Protein AF-A0A4Z0H592-F1 (afdb_monomer_lite)

Foldseek 3Di:
DVLVVLVVVLVVLLVVVVVVVVVPPDPQDPLLVLQNVLVSVLVVLVSVCVVPVVCVVVSVVVNVVSVVSNVVSVVSHDD

Structure (mmCIF, N/CA/C/O backbone):
data_AF-A0A4Z0H592-F1
#
_entry.id   AF-A0A4Z0H592-F1
#
loop_
_atom_site.group_PDB
_atom_site.id
_atom_site.type_symbol
_atom_site.label_atom_id
_atom_site.label_alt_id
_atom_site.label_comp_id
_atom_site.label_asym_id
_atom_site.label_entity_id
_atom_site.label_seq_id
_atom_site.pdbx_PDB_ins_code
_atom_site.Cartn_x
_atom_site.Cartn_y
_atom_site.Cartn_z
_atom_site.occupancy
_atom_site.B_iso_or_equiv
_atom_site.auth_seq_id
_atom_site.auth_comp_id
_atom_site.auth_asym_id
_atom_site.auth_atom_id
_atom_site.pdbx_PDB_model_num
ATOM 1 N N . MET A 1 1 ? 12.756 10.655 -9.646 1.00 67.31 1 MET A N 1
ATOM 2 C CA . MET A 1 1 ? 12.231 11.576 -8.607 1.00 67.31 1 MET A CA 1
ATOM 3 C C . MET A 1 1 ? 10.869 11.154 -8.062 1.00 67.31 1 MET A C 1
ATOM 5 O O . MET A 1 1 ? 10.756 11.004 -6.855 1.00 67.31 1 MET A O 1
ATOM 9 N N . LEU A 1 2 ? 9.862 10.903 -8.907 1.00 77.81 2 LEU A N 1
ATOM 10 C CA . LEU A 1 2 ? 8.483 10.614 -8.470 1.00 77.81 2 LEU A CA 1
ATOM 11 C C . LEU A 1 2 ? 8.343 9.346 -7.589 1.00 77.81 2 LEU A C 1
ATOM 13 O O . LEU A 1 2 ? 7.620 9.352 -6.596 1.00 77.81 2 LEU A O 1
ATOM 17 N N . VAL A 1 3 ? 9.123 8.299 -7.880 1.00 75.81 3 VAL A N 1
ATOM 18 C CA . VAL A 1 3 ? 9.204 7.053 -7.083 1.00 75.81 3 VAL A CA 1
ATOM 19 C C . VAL A 1 3 ? 9.771 7.275 -5.672 1.00 75.81 3 VAL A C 1
ATOM 21 O O . VAL A 1 3 ? 9.311 6.697 -4.695 1.00 75.81 3 VAL A O 1
ATOM 24 N N . ILE A 1 4 ? 10.770 8.148 -5.545 1.00 80.50 4 ILE A N 1
ATOM 25 C CA . ILE A 1 4 ? 11.427 8.424 -4.259 1.00 80.50 4 ILE A CA 1
ATOM 26 C C . ILE A 1 4 ? 10.487 9.240 -3.364 1.00 80.50 4 ILE A C 1
ATOM 28 O O . ILE A 1 4 ? 10.342 8.952 -2.180 1.00 80.50 4 ILE A O 1
ATOM 32 N N . ILE A 1 5 ? 9.791 10.220 -3.947 1.00 83.25 5 ILE A N 1
ATOM 33 C CA . ILE A 1 5 ? 8.816 11.059 -3.238 1.00 83.25 5 ILE A CA 1
ATOM 34 C C . ILE A 1 5 ? 7.646 10.210 -2.721 1.00 83.25 5 ILE A C 1
ATOM 36 O O . ILE A 1 5 ? 7.235 10.357 -1.572 1.00 83.25 5 ILE A O 1
ATOM 40 N N . THR A 1 6 ? 7.140 9.280 -3.535 1.00 80.88 6 THR A N 1
ATOM 41 C CA . THR A 1 6 ? 6.048 8.378 -3.131 1.00 80.88 6 THR A CA 1
ATOM 42 C C . THR A 1 6 ? 6.457 7.451 -1.986 1.00 80.88 6 THR A C 1
ATOM 44 O O . THR A 1 6 ? 5.690 7.310 -1.038 1.00 80.88 6 THR A O 1
ATOM 47 N N . LEU A 1 7 ? 7.679 6.909 -1.981 1.00 80.94 7 LEU A N 1
ATOM 48 C CA . LEU A 1 7 ? 8.191 6.118 -0.850 1.00 80.94 7 LEU A CA 1
ATOM 49 C C . LEU A 1 7 ? 8.278 6.922 0.462 1.00 80.94 7 LEU A C 1
ATOM 51 O O . LEU A 1 7 ? 7.903 6.419 1.526 1.00 80.94 7 LEU A O 1
ATOM 55 N N . ILE A 1 8 ? 8.726 8.180 0.400 1.00 85.06 8 ILE A N 1
ATOM 56 C CA . ILE A 1 8 ? 8.794 9.069 1.575 1.00 85.06 8 ILE A CA 1
ATOM 57 C C . ILE A 1 8 ? 7.388 9.351 2.123 1.00 85.06 8 ILE A C 1
ATOM 59 O O . ILE A 1 8 ? 7.167 9.293 3.331 1.00 85.06 8 ILE A O 1
ATOM 63 N N . ILE A 1 9 ? 6.414 9.600 1.247 1.00 84.62 9 ILE A N 1
ATOM 64 C CA . ILE A 1 9 ? 5.026 9.846 1.659 1.00 84.62 9 ILE A CA 1
ATOM 65 C C . ILE A 1 9 ? 4.404 8.590 2.286 1.00 84.62 9 ILE A C 1
ATOM 67 O O . ILE A 1 9 ? 3.798 8.698 3.350 1.00 84.62 9 ILE A O 1
ATOM 71 N N . ILE A 1 10 ? 4.587 7.408 1.681 1.00 83.88 10 ILE A N 1
ATOM 72 C CA . ILE A 1 10 ? 4.049 6.129 2.189 1.00 83.88 10 ILE A CA 1
ATOM 73 C C . ILE A 1 10 ? 4.633 5.796 3.569 1.00 83.88 10 ILE A C 1
ATOM 75 O O . ILE A 1 10 ? 3.916 5.375 4.477 1.00 83.88 10 ILE A O 1
ATOM 79 N N . SER A 1 11 ? 5.941 5.982 3.748 1.00 80.19 11 SER A N 1
ATOM 80 C CA . SER A 1 11 ? 6.601 5.733 5.035 1.00 80.19 11 SER A CA 1
ATOM 81 C C . SER A 1 11 ? 6.160 6.729 6.114 1.00 80.19 11 SER A C 1
ATOM 83 O O . SER A 1 11 ? 5.862 6.323 7.241 1.00 80.19 11 SER A O 1
ATOM 85 N N . ALA A 1 12 ? 6.020 8.013 5.770 1.00 83.00 12 ALA A N 1
ATOM 86 C CA . ALA A 1 12 ? 5.498 9.029 6.680 1.00 83.00 12 ALA A CA 1
ATOM 87 C C . ALA A 1 12 ? 4.031 8.760 7.069 1.00 83.00 12 ALA A C 1
ATOM 89 O O . ALA A 1 12 ? 3.676 8.846 8.250 1.00 83.00 12 ALA A O 1
ATOM 90 N N . SER A 1 13 ? 3.178 8.383 6.110 1.00 79.56 13 SER A N 1
ATOM 91 C CA . SER A 1 13 ? 1.777 8.039 6.379 1.00 79.56 13 SER A CA 1
ATOM 92 C C . SER A 1 13 ? 1.649 6.789 7.248 1.00 79.56 13 SER A C 1
ATOM 94 O O . SER A 1 13 ? 0.798 6.756 8.145 1.00 79.56 13 SER A O 1
ATOM 96 N N . ALA A 1 14 ? 2.520 5.794 7.046 1.00 80.25 14 ALA A N 1
ATOM 97 C CA . ALA A 1 14 ? 2.544 4.568 7.845 1.00 80.25 14 ALA A CA 1
ATOM 98 C C . ALA A 1 14 ? 2.870 4.892 9.297 1.00 80.25 14 ALA A C 1
ATOM 100 O O . ALA A 1 14 ? 2.144 4.497 10.213 1.00 80.25 14 ALA A O 1
ATOM 101 N N . TYR A 1 15 ? 3.917 5.693 9.493 1.00 81.06 15 TYR A N 1
ATOM 102 C CA . TYR A 1 15 ? 4.355 6.129 10.807 1.00 81.06 15 TYR A CA 1
ATOM 103 C C . TYR A 1 15 ? 3.260 6.900 11.557 1.00 81.06 15 TYR A C 1
ATOM 105 O O . TYR A 1 15 ? 2.951 6.579 12.707 1.00 81.06 15 TYR A O 1
ATOM 113 N N . LEU A 1 16 ? 2.606 7.868 10.903 1.00 79.69 16 LEU A N 1
ATOM 114 C CA . LEU A 1 16 ? 1.504 8.630 11.504 1.00 79.69 16 LEU A CA 1
ATOM 115 C C . LEU A 1 16 ? 0.300 7.745 11.850 1.00 79.69 16 LEU A C 1
ATOM 117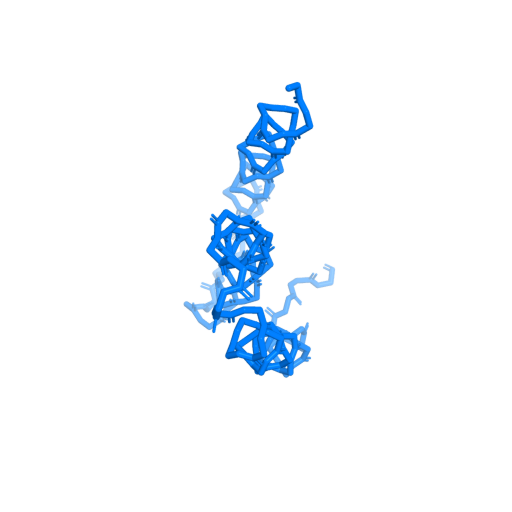 O O . LEU A 1 16 ? -0.320 7.937 12.899 1.00 79.69 16 LEU A O 1
ATOM 121 N N . THR A 1 17 ? -0.016 6.765 11.000 1.00 77.56 17 THR A N 1
ATOM 122 C CA . THR A 1 17 ? -1.133 5.833 11.210 1.00 77.56 17 THR A CA 1
ATOM 123 C C . THR A 1 17 ? -0.883 4.917 12.405 1.00 77.56 17 THR A C 1
ATOM 125 O O . THR A 1 17 ? -1.767 4.756 13.249 1.00 77.56 17 THR A O 1
ATOM 128 N N . ILE A 1 18 ? 0.324 4.354 12.513 1.00 75.62 18 ILE A N 1
ATOM 129 C CA . ILE A 1 18 ? 0.724 3.513 13.648 1.00 75.62 18 ILE A CA 1
ATOM 130 C C . ILE A 1 18 ? 0.733 4.347 14.928 1.00 75.62 18 ILE A C 1
ATOM 132 O O . ILE A 1 18 ? 0.111 3.954 15.912 1.00 75.62 18 ILE A O 1
ATOM 136 N N . ARG A 1 19 ? 1.356 5.533 14.910 1.00 76.38 19 ARG A N 1
ATOM 137 C CA . ARG A 1 19 ? 1.438 6.411 16.086 1.00 76.38 19 ARG A CA 1
ATOM 138 C C . ARG A 1 19 ? 0.056 6.817 16.598 1.00 76.38 19 ARG A C 1
ATOM 140 O O . ARG A 1 19 ? -0.178 6.750 17.800 1.00 76.38 19 ARG A O 1
ATOM 147 N N . LYS A 1 20 ? -0.873 7.192 15.708 1.00 73.19 20 LYS A N 1
ATOM 148 C CA . LYS A 1 20 ? -2.261 7.511 16.094 1.00 73.19 20 LYS A CA 1
ATOM 149 C C . LYS A 1 20 ? -2.997 6.310 16.685 1.00 73.19 20 LYS A C 1
ATOM 151 O O . LYS A 1 20 ? -3.773 6.486 17.617 1.00 73.19 20 LYS A O 1
ATOM 156 N N . ARG A 1 21 ? -2.769 5.106 16.155 1.00 68.00 21 ARG A N 1
ATOM 157 C CA . ARG A 1 21 ? -3.426 3.884 16.642 1.00 68.00 21 ARG A CA 1
ATOM 158 C C . ARG A 1 21 ? -2.854 3.386 17.963 1.00 68.00 21 ARG A C 1
ATOM 160 O O . ARG A 1 21 ? -3.631 2.939 18.786 1.00 68.00 21 ARG A O 1
ATOM 167 N N . VAL A 1 22 ? -1.546 3.505 18.187 1.00 69.06 22 VAL A N 1
ATOM 168 C CA . VAL A 1 22 ? -0.916 3.183 19.481 1.00 69.06 22 VAL A CA 1
ATOM 169 C C . VAL A 1 22 ? -1.312 4.202 20.552 1.00 69.06 22 VAL A C 1
ATOM 171 O O . VAL A 1 22 ? -1.563 3.825 21.686 1.00 69.06 22 VAL A O 1
ATOM 174 N N . ALA A 1 23 ? -1.422 5.486 20.195 1.00 66.88 23 ALA A N 1
ATOM 175 C CA . ALA A 1 23 ? -1.880 6.529 21.117 1.00 66.88 23 ALA A CA 1
ATOM 176 C C . ALA A 1 23 ? -3.374 6.423 21.467 1.00 66.88 23 ALA A C 1
ATOM 178 O O . ALA A 1 23 ? -3.837 7.038 22.424 1.00 66.88 23 ALA A O 1
ATOM 179 N N . SER A 1 24 ? -4.142 5.680 20.675 1.00 63.53 24 SER A N 1
ATOM 180 C CA . SER A 1 24 ? -5.549 5.444 20.932 1.00 63.53 24 SER A CA 1
ATOM 181 C C . SER A 1 24 ? -5.681 4.092 21.628 1.00 63.53 24 SER A C 1
ATOM 183 O O . SER A 1 24 ? -5.677 3.050 20.996 1.00 63.53 24 SER A O 1
ATOM 185 N N . ASP A 1 25 ? -5.773 4.107 22.952 1.00 55.12 25 ASP A N 1
ATOM 186 C CA . ASP A 1 25 ? -5.739 2.937 23.850 1.00 55.12 25 ASP A CA 1
ATOM 187 C C . ASP A 1 25 ? -7.003 2.039 23.771 1.00 55.12 25 ASP A C 1
ATOM 189 O O . ASP A 1 25 ? -7.430 1.392 24.727 1.00 55.12 25 ASP A O 1
ATOM 193 N N . ARG A 1 26 ? -7.693 2.043 22.624 1.00 57.69 26 ARG A N 1
ATOM 194 C CA . ARG A 1 26 ? -8.854 1.190 22.370 1.00 57.69 26 ARG A CA 1
ATOM 195 C C . ARG A 1 26 ? -8.352 -0.185 21.955 1.00 57.69 26 ARG A C 1
ATOM 197 O O . ARG A 1 26 ? -7.512 -0.292 21.070 1.00 57.69 26 ARG A O 1
ATOM 204 N N . ASN A 1 27 ? -8.927 -1.233 22.545 1.00 56.09 27 ASN A N 1
ATOM 205 C CA . ASN A 1 27 ? -8.802 -2.626 22.108 1.00 56.09 27 ASN A CA 1
ATOM 206 C C . ASN A 1 27 ? -9.201 -2.762 20.626 1.00 56.09 27 ASN A C 1
ATOM 208 O O . ASN A 1 27 ? -10.340 -3.090 20.285 1.00 56.09 27 ASN A O 1
ATOM 212 N N . TYR A 1 28 ? -8.274 -2.452 19.724 1.00 60.38 28 TYR A N 1
ATOM 213 C CA . TYR A 1 28 ? -8.490 -2.523 18.294 1.00 60.38 28 TYR A CA 1
ATOM 214 C C . TYR A 1 28 ? -8.499 -3.983 17.881 1.00 60.38 28 TYR A C 1
ATOM 216 O O . TYR A 1 28 ? -7.475 -4.666 17.913 1.00 60.38 28 TYR A O 1
ATOM 224 N N . SER A 1 29 ? -9.670 -4.460 17.463 1.00 59.66 29 SER A N 1
ATOM 225 C CA . SER A 1 29 ? -9.802 -5.773 16.844 1.00 59.66 29 SER A CA 1
ATOM 226 C C . SER A 1 29 ? -8.793 -5.885 15.698 1.00 59.66 29 SER A C 1
ATOM 228 O O . SER A 1 29 ? -8.671 -4.965 14.886 1.00 59.66 29 SER A O 1
ATOM 230 N N . LYS A 1 30 ? -8.066 -7.007 15.611 1.00 64.31 30 LYS A N 1
ATOM 231 C CA . LYS A 1 30 ? -7.034 -7.268 14.582 1.00 64.31 30 LYS A CA 1
ATOM 232 C C . LYS A 1 30 ? -7.538 -6.994 13.151 1.00 64.31 30 LYS A C 1
ATOM 234 O O . LYS A 1 30 ? -6.751 -6.660 12.275 1.00 64.31 30 LYS A O 1
ATOM 239 N N . LYS A 1 31 ? -8.858 -7.053 12.932 1.00 62.72 31 LYS A N 1
ATOM 240 C CA . LYS A 1 31 ? -9.543 -6.713 11.672 1.00 62.72 31 LYS A CA 1
ATOM 241 C C . LYS A 1 31 ? -9.452 -5.228 11.288 1.00 62.72 31 LYS A C 1
ATOM 243 O O . LYS A 1 31 ? -9.386 -4.915 10.106 1.00 62.72 31 LYS A O 1
ATOM 248 N N . SER A 1 32 ? -9.345 -4.316 12.255 1.00 66.94 32 SER A N 1
ATOM 249 C CA . SER A 1 32 ? -9.185 -2.872 12.016 1.00 66.94 32 SER A CA 1
ATOM 250 C C . SER A 1 32 ? -7.839 -2.517 11.364 1.00 66.94 32 SER A C 1
ATOM 252 O O . SER A 1 32 ? -7.697 -1.440 10.782 1.00 66.94 32 SER A O 1
ATOM 254 N N . TRP A 1 33 ? -6.846 -3.413 11.446 1.00 70.00 33 TRP A N 1
ATOM 255 C CA . TRP A 1 33 ? -5.539 -3.250 10.799 1.00 70.00 33 TRP A CA 1
ATOM 256 C C . TRP A 1 33 ? -5.555 -3.582 9.304 1.00 70.00 33 TRP A C 1
ATOM 258 O O . TRP A 1 33 ? -4.645 -3.173 8.588 1.00 70.00 33 TRP A O 1
ATOM 268 N N . VAL A 1 34 ? -6.595 -4.250 8.802 1.00 74.50 34 VAL A N 1
ATOM 269 C CA . VAL A 1 34 ? -6.684 -4.628 7.384 1.00 74.50 34 VAL A CA 1
ATOM 270 C C . VAL A 1 34 ? -6.786 -3.388 6.492 1.00 74.50 34 VAL A C 1
ATOM 272 O O . VAL A 1 34 ? -6.104 -3.301 5.473 1.00 74.50 34 VAL A O 1
ATOM 275 N N . THR A 1 35 ? -7.561 -2.387 6.910 1.00 74.38 35 THR A N 1
ATOM 276 C CA . THR A 1 35 ? -7.754 -1.125 6.183 1.00 74.38 35 THR A CA 1
ATOM 277 C C . THR A 1 35 ? -6.465 -0.314 5.997 1.00 74.38 35 THR A C 1
ATOM 279 O O . THR A 1 35 ? -6.124 -0.004 4.856 1.00 74.38 35 THR A O 1
ATOM 282 N N . PRO A 1 36 ? -5.694 0.022 7.055 1.00 75.56 36 PRO A N 1
ATOM 283 C CA . PRO A 1 36 ? -4.451 0.766 6.892 1.00 75.56 36 PRO A CA 1
ATOM 284 C C . PRO A 1 36 ? -3.400 -0.045 6.132 1.00 75.56 36 PRO A C 1
ATOM 286 O O . PRO A 1 36 ? -2.673 0.538 5.336 1.00 75.56 36 PRO A O 1
ATOM 289 N N . VAL A 1 37 ? -3.341 -1.367 6.311 1.00 78.56 37 VAL A N 1
ATOM 290 C CA . VAL A 1 37 ? -2.418 -2.222 5.550 1.00 78.56 37 VAL A CA 1
ATOM 291 C C . VAL A 1 37 ? -2.771 -2.209 4.060 1.00 78.56 37 VAL A C 1
ATOM 293 O O . VAL A 1 37 ? -1.883 -1.995 3.238 1.00 78.56 37 VAL A O 1
ATOM 296 N N . CYS A 1 38 ? -4.054 -2.326 3.698 1.00 79.38 38 CYS A N 1
ATOM 297 C CA . CYS A 1 38 ? -4.483 -2.206 2.301 1.00 79.38 38 CYS A CA 1
ATOM 298 C C . CYS A 1 38 ? -4.178 -0.818 1.717 1.00 79.38 38 CYS A C 1
ATOM 300 O O . CYS A 1 38 ? -3.687 -0.713 0.595 1.00 79.38 38 CYS A O 1
ATOM 302 N N . LEU A 1 39 ? -4.399 0.251 2.485 1.00 80.50 39 LEU A N 1
ATOM 303 C CA . LEU A 1 39 ? -4.083 1.618 2.058 1.00 80.50 39 LEU A CA 1
ATOM 304 C C . LEU A 1 39 ? -2.586 1.846 1.808 1.00 80.50 39 LEU A C 1
ATOM 306 O O . LEU A 1 39 ? -2.245 2.684 0.981 1.00 80.50 39 LEU A O 1
ATOM 310 N N . HIS A 1 40 ? -1.702 1.106 2.483 1.00 80.69 40 HIS A N 1
ATOM 311 C CA . HIS A 1 40 ? -0.255 1.187 2.254 1.00 80.69 40 HIS A CA 1
ATOM 312 C C . HIS A 1 40 ? 0.220 0.245 1.147 1.00 80.69 40 HIS A C 1
ATOM 314 O O . HIS A 1 40 ? 1.134 0.601 0.407 1.00 80.69 40 HIS A O 1
ATOM 320 N N . LEU A 1 41 ? -0.408 -0.923 0.978 1.00 78.56 41 LEU A N 1
ATOM 321 C CA . LEU A 1 41 ? -0.095 -1.816 -0.139 1.00 78.56 41 LEU A CA 1
ATOM 322 C C . LEU A 1 41 ? -0.552 -1.251 -1.489 1.00 78.56 41 LEU A C 1
ATOM 324 O O . LEU A 1 41 ? 0.141 -1.451 -2.480 1.00 78.56 41 LEU A O 1
ATOM 328 N N . ALA A 1 42 ? -1.681 -0.541 -1.550 1.00 81.56 42 ALA A N 1
ATOM 329 C CA . ALA A 1 42 ? -2.209 0.025 -2.793 1.00 81.56 42 ALA A CA 1
ATOM 330 C C . ALA A 1 42 ? -1.181 0.883 -3.570 1.00 81.56 42 ALA A C 1
ATOM 332 O O . ALA A 1 42 ? -0.928 0.586 -4.740 1.00 81.56 42 ALA A O 1
ATOM 333 N N . PRO A 1 43 ? -0.520 1.890 -2.965 1.00 80.75 43 PRO A N 1
ATOM 334 C CA . PRO A 1 43 ? 0.494 2.677 -3.661 1.00 80.75 43 PRO A CA 1
ATOM 335 C C . PRO A 1 43 ? 1.778 1.886 -3.961 1.00 80.75 43 PRO A C 1
ATOM 337 O O . PRO A 1 43 ? 2.453 2.196 -4.939 1.00 80.75 43 PRO A O 1
ATOM 340 N N . VAL A 1 44 ? 2.101 0.837 -3.192 1.00 81.75 44 VAL A N 1
ATOM 341 C CA . VAL A 1 44 ? 3.225 -0.072 -3.499 1.00 81.75 44 VAL A CA 1
ATOM 342 C C . VAL A 1 44 ? 2.930 -0.897 -4.754 1.00 81.75 44 VAL A C 1
ATOM 344 O O . VAL A 1 44 ? 3.771 -0.986 -5.645 1.00 81.75 44 VAL A O 1
ATOM 347 N N . VAL A 1 45 ? 1.720 -1.446 -4.871 1.00 82.12 45 VAL A N 1
ATOM 348 C CA . VAL A 1 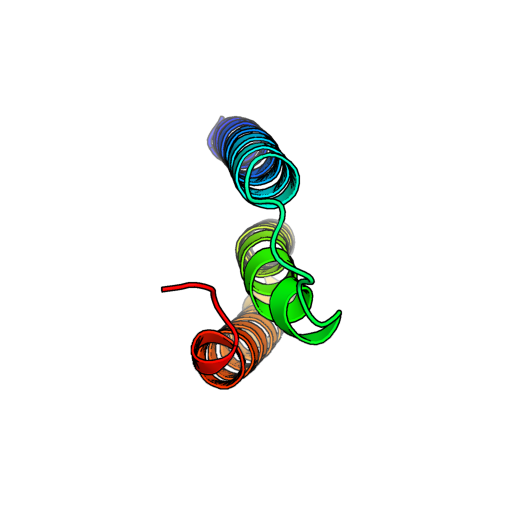45 ? 1.268 -2.175 -6.067 1.00 82.12 45 VAL A CA 1
ATOM 349 C C . VAL A 1 45 ? 1.214 -1.247 -7.282 1.00 82.12 45 VAL A C 1
ATOM 351 O O . VAL A 1 45 ? 1.643 -1.640 -8.368 1.00 82.12 45 VAL A O 1
ATOM 354 N N . ALA A 1 46 ? 0.759 -0.004 -7.098 1.00 81.00 46 ALA A N 1
ATOM 355 C CA . ALA A 1 46 ? 0.768 1.012 -8.150 1.00 81.00 46 ALA A CA 1
ATOM 356 C C . ALA A 1 46 ? 2.193 1.298 -8.658 1.00 81.00 46 ALA A C 1
ATOM 358 O O . ALA A 1 46 ? 2.423 1.352 -9.864 1.00 81.00 46 ALA A O 1
ATOM 359 N N . LEU A 1 47 ? 3.161 1.414 -7.744 1.00 80.12 47 LEU A N 1
ATOM 360 C CA . LEU A 1 47 ? 4.581 1.592 -8.059 1.00 80.12 47 LEU A CA 1
ATOM 361 C C . LEU A 1 47 ? 5.167 0.410 -8.838 1.00 80.12 47 LEU A C 1
ATOM 363 O O . LEU A 1 47 ? 5.888 0.615 -9.812 1.00 80.12 47 LEU A O 1
ATOM 367 N N . ILE A 1 48 ? 4.838 -0.818 -8.435 1.00 79.50 48 ILE A N 1
ATOM 368 C CA . ILE A 1 48 ? 5.292 -2.037 -9.120 1.00 79.50 48 ILE A CA 1
ATOM 369 C C . ILE A 1 48 ? 4.694 -2.114 -10.529 1.00 79.50 48 ILE A C 1
ATOM 371 O O . ILE A 1 48 ? 5.406 -2.431 -11.476 1.00 79.50 48 ILE A O 1
ATOM 375 N N . SER A 1 49 ? 3.416 -1.768 -10.693 1.00 79.81 49 SER A N 1
ATOM 376 C CA . SER A 1 49 ? 2.787 -1.699 -12.019 1.00 79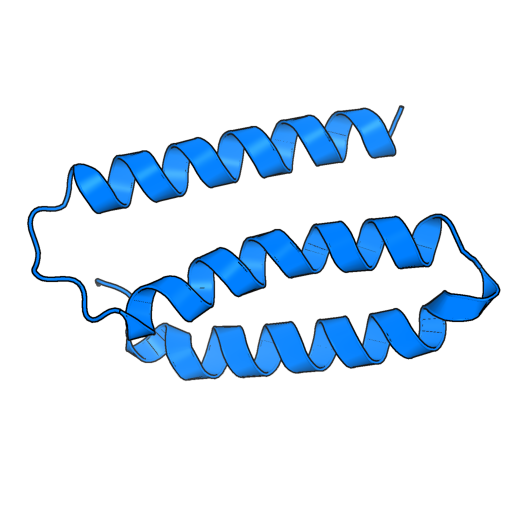.81 49 SER A CA 1
ATOM 377 C C . SER A 1 49 ? 3.356 -0.614 -12.912 1.00 79.81 49 SER A C 1
ATOM 379 O O . SER A 1 49 ? 3.451 -0.815 -14.116 1.00 79.81 49 SER A O 1
ATOM 381 N N . TYR A 1 50 ? 3.755 0.518 -12.336 1.00 75.31 50 TYR A N 1
ATOM 382 C CA . TYR A 1 50 ? 4.449 1.557 -13.083 1.00 75.31 50 TYR A CA 1
ATOM 383 C C . TYR A 1 50 ? 5.846 1.101 -13.531 1.00 75.31 50 TYR A C 1
ATOM 385 O O . TYR A 1 50 ? 6.279 1.432 -14.628 1.00 75.31 50 TYR A O 1
ATOM 393 N N . ALA A 1 51 ? 6.555 0.332 -12.698 1.00 76.44 51 ALA A N 1
ATOM 394 C CA . ALA A 1 51 ? 7.894 -0.168 -13.014 1.00 76.44 51 ALA A CA 1
ATOM 395 C C . ALA A 1 51 ? 7.898 -1.312 -14.046 1.00 76.44 51 ALA A C 1
ATOM 397 O O . ALA A 1 51 ? 8.882 -1.481 -14.761 1.00 76.44 51 ALA A O 1
ATOM 398 N N . TYR A 1 52 ? 6.818 -2.091 -14.123 1.00 74.00 52 TYR A N 1
ATOM 399 C CA . TYR A 1 52 ? 6.676 -3.213 -15.047 1.00 74.00 52 TYR A CA 1
ATOM 400 C C . TYR A 1 52 ? 5.476 -2.972 -15.969 1.00 74.00 52 TYR A C 1
ATOM 402 O O . TYR A 1 52 ? 4.355 -3.370 -15.654 1.00 74.00 52 TYR A O 1
ATOM 410 N N . GLU A 1 53 ? 5.719 -2.354 -17.130 1.00 66.12 53 GLU A N 1
ATOM 411 C CA . GLU A 1 53 ? 4.686 -1.950 -18.105 1.00 66.12 53 GLU A CA 1
ATOM 412 C C . GLU A 1 53 ? 3.731 -3.095 -18.519 1.00 66.12 53 GLU A C 1
ATOM 414 O O . GLU A 1 53 ? 2.559 -2.855 -18.798 1.00 66.12 53 GLU A O 1
ATOM 419 N N . GLY A 1 54 ? 4.180 -4.358 -18.477 1.00 62.72 54 GLY A N 1
ATOM 420 C CA . GLY A 1 54 ? 3.358 -5.545 -18.772 1.00 62.72 54 GLY A CA 1
ATOM 421 C C . GLY A 1 54 ? 2.453 -6.037 -17.630 1.00 62.72 54 GLY A C 1
ATOM 422 O O . GLY A 1 54 ? 1.611 -6.906 -17.845 1.00 62.72 54 GLY A O 1
ATOM 423 N N . ILE A 1 55 ? 2.602 -5.497 -16.416 1.00 66.06 55 ILE A N 1
ATOM 424 C CA . ILE A 1 55 ? 1.842 -5.893 -15.214 1.00 66.06 55 ILE A CA 1
ATOM 425 C C . ILE A 1 55 ? 0.744 -4.864 -14.892 1.00 66.06 55 ILE A C 1
ATOM 427 O O . ILE A 1 55 ? -0.120 -5.129 -14.057 1.00 66.06 55 ILE A O 1
ATOM 431 N N . GLY A 1 56 ? 0.696 -3.730 -15.604 1.00 64.38 56 GLY A N 1
ATOM 432 C CA . GLY A 1 56 ? -0.245 -2.635 -15.344 1.00 64.38 56 GLY A CA 1
ATOM 433 C C . GLY A 1 56 ? -1.715 -3.066 -15.246 1.00 64.38 56 GLY A C 1
ATOM 434 O O . GLY A 1 56 ? -2.421 -2.635 -14.336 1.00 64.38 56 GLY A O 1
ATOM 435 N N . GLY A 1 57 ? -2.167 -3.984 -16.108 1.00 71.88 57 GLY A N 1
ATOM 436 C CA . GLY A 1 57 ? -3.533 -4.524 -16.049 1.00 71.88 57 GLY A CA 1
ATOM 437 C C . GLY A 1 57 ? -3.807 -5.372 -14.798 1.00 71.88 57 GLY A C 1
ATOM 438 O O . GLY A 1 57 ? -4.853 -5.233 -14.164 1.00 71.88 57 GLY A O 1
ATOM 439 N N . LEU A 1 58 ? -2.846 -6.209 -14.394 1.00 76.69 58 LEU A N 1
ATOM 440 C CA . LEU A 1 58 ? -2.946 -7.015 -13.173 1.00 76.69 58 LEU A CA 1
ATOM 441 C C . LEU A 1 58 ? -2.872 -6.143 -11.920 1.00 76.69 58 LEU A C 1
ATOM 443 O O . LEU A 1 58 ? -3.623 -6.367 -10.972 1.00 76.69 58 LEU A O 1
ATOM 447 N N . GLY A 1 59 ? -2.023 -5.119 -11.911 1.00 77.81 59 GLY A N 1
ATOM 448 C CA . GLY A 1 59 ? -1.963 -4.203 -10.782 1.00 77.81 59 GLY A CA 1
ATOM 449 C C . GLY A 1 59 ? -3.213 -3.366 -10.619 1.00 77.81 59 GLY A C 1
ATOM 450 O O . GLY A 1 59 ? -3.608 -3.143 -9.481 1.00 77.81 59 GLY A O 1
ATOM 451 N N . PHE A 1 60 ? -3.883 -2.974 -11.706 1.00 76.88 60 PHE A N 1
ATOM 452 C CA . PHE A 1 60 ? -5.186 -2.307 -11.623 1.00 76.88 60 PHE A CA 1
ATOM 453 C C . PHE A 1 60 ? -6.258 -3.200 -10.984 1.00 76.88 60 PHE A C 1
ATOM 455 O O . PHE A 1 60 ? -7.017 -2.727 -10.135 1.00 76.88 60 PHE A O 1
ATOM 462 N N . LEU A 1 61 ? -6.289 -4.495 -11.322 1.00 82.25 61 LEU A N 1
ATOM 463 C CA . LEU A 1 61 ? -7.184 -5.461 -10.671 1.00 82.25 61 LEU A CA 1
ATOM 464 C C . LEU A 1 61 ? -6.863 -5.621 -9.181 1.00 82.25 61 LEU A C 1
ATOM 466 O O . LEU A 1 61 ? -7.767 -5.578 -8.346 1.00 82.25 61 LEU A O 1
ATOM 470 N N . ILE A 1 62 ? -5.581 -5.753 -8.837 1.00 83.19 62 ILE A N 1
ATOM 471 C CA . ILE A 1 62 ? -5.129 -5.875 -7.446 1.00 83.19 62 ILE A CA 1
ATOM 472 C C . ILE A 1 62 ? -5.472 -4.599 -6.660 1.00 83.19 62 ILE A C 1
ATOM 474 O O . ILE A 1 62 ? -6.035 -4.690 -5.572 1.00 83.19 62 ILE A O 1
ATOM 478 N N . LEU A 1 63 ? -5.230 -3.413 -7.225 1.00 84.00 63 LEU A N 1
ATOM 479 C CA . LEU A 1 63 ? -5.638 -2.124 -6.658 1.00 84.00 63 LEU A CA 1
ATOM 480 C C . LEU A 1 63 ? -7.145 -2.073 -6.397 1.00 84.00 63 LEU A C 1
ATOM 482 O O . LEU A 1 63 ? -7.554 -1.700 -5.299 1.00 84.00 63 LEU A O 1
ATOM 486 N N . GLY A 1 64 ? -7.964 -2.490 -7.366 1.00 82.25 64 GLY A N 1
ATOM 487 C CA . GLY A 1 64 ? -9.417 -2.556 -7.212 1.00 82.25 64 GLY A CA 1
ATOM 488 C C . GLY A 1 64 ? -9.840 -3.438 -6.036 1.00 82.25 64 GLY A C 1
ATOM 489 O O . GLY A 1 64 ? -10.624 -3.008 -5.189 1.00 82.25 64 GLY A O 1
ATOM 490 N N . ILE A 1 65 ? -9.262 -4.637 -5.921 1.00 84.69 65 ILE A N 1
ATOM 491 C CA . ILE A 1 65 ? -9.532 -5.558 -4.806 1.00 84.69 65 ILE A CA 1
ATOM 492 C C . ILE A 1 65 ? -9.097 -4.937 -3.474 1.00 84.69 65 ILE A C 1
ATOM 494 O O . ILE A 1 65 ? -9.863 -4.963 -2.511 1.00 84.69 65 ILE A O 1
ATOM 498 N N . LEU A 1 66 ? -7.909 -4.332 -3.412 1.00 83.69 66 LEU A N 1
ATOM 499 C CA . LEU A 1 66 ? -7.421 -3.666 -2.204 1.00 83.69 66 LEU A CA 1
ATOM 500 C C . LEU A 1 66 ? -8.330 -2.517 -1.763 1.00 83.69 66 LEU A C 1
ATOM 502 O O . LEU A 1 66 ? -8.566 -2.359 -0.565 1.00 83.69 66 LEU A O 1
ATOM 506 N N . PHE A 1 67 ? -8.874 -1.742 -2.702 1.00 81.81 67 PHE A N 1
ATOM 507 C CA . PHE A 1 67 ? -9.833 -0.686 -2.388 1.00 81.81 67 PHE A CA 1
ATOM 508 C C . PHE A 1 67 ? -11.168 -1.239 -1.887 1.00 81.81 67 PHE A C 1
ATOM 510 O O . PHE A 1 67 ? -11.703 -0.709 -0.915 1.00 81.81 67 PHE A O 1
ATOM 517 N N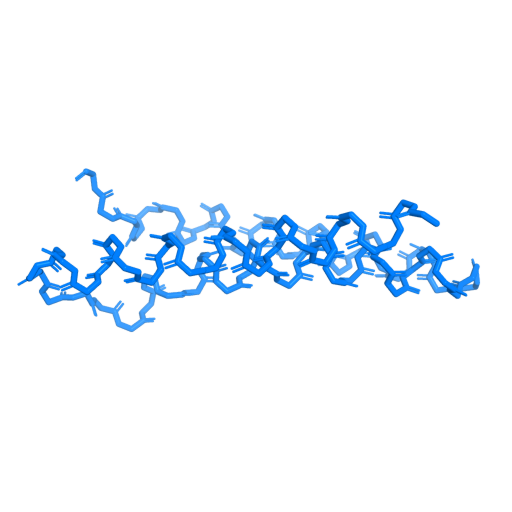 . ILE A 1 68 ? -11.681 -2.319 -2.481 1.00 85.38 68 ILE A N 1
ATOM 518 C CA . ILE A 1 68 ? -12.923 -2.968 -2.032 1.00 85.38 68 ILE A CA 1
ATOM 519 C C . ILE A 1 68 ? -12.751 -3.547 -0.624 1.00 85.38 68 ILE A C 1
ATOM 521 O O . ILE A 1 68 ? -13.593 -3.317 0.243 1.00 85.38 68 ILE A O 1
ATOM 525 N N . VAL A 1 69 ? -11.645 -4.252 -0.370 1.00 83.00 69 VAL A N 1
ATOM 526 C CA . VAL A 1 69 ? -11.324 -4.810 0.952 1.00 83.00 69 VAL A CA 1
ATOM 527 C C . VAL A 1 69 ? -11.154 -3.683 1.970 1.00 83.00 69 VAL A C 1
ATOM 529 O O . VAL A 1 69 ? -11.764 -3.720 3.037 1.00 83.00 69 VAL A O 1
ATOM 532 N N . SER A 1 70 ? -10.398 -2.642 1.624 1.00 79.69 70 SER A N 1
ATOM 533 C CA . SER A 1 70 ? -10.241 -1.446 2.455 1.00 79.69 70 SER A CA 1
ATOM 534 C C . SER A 1 70 ? -11.598 -0.821 2.806 1.00 79.69 70 SER A C 1
ATOM 536 O O . SER A 1 70 ? -11.892 -0.627 3.983 1.00 79.69 70 SER A O 1
ATOM 538 N N . ALA A 1 71 ? -12.471 -0.610 1.814 1.00 79.56 71 ALA A N 1
ATOM 539 C CA . ALA A 1 71 ? -13.807 -0.043 1.995 1.00 79.56 71 ALA A CA 1
ATOM 540 C C . ALA A 1 71 ? -14.739 -0.938 2.827 1.00 79.56 71 ALA A C 1
ATOM 542 O O . ALA A 1 71 ? -15.529 -0.433 3.626 1.00 79.56 71 ALA A O 1
ATOM 543 N N . TYR A 1 72 ? -14.632 -2.260 2.689 1.00 80.44 72 TYR A N 1
ATOM 544 C C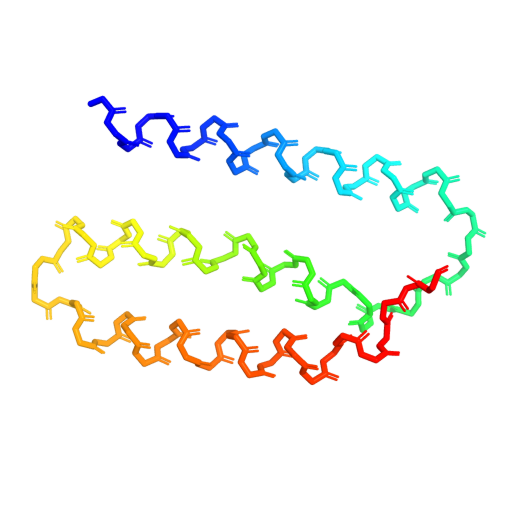A . TYR A 1 72 ? -15.394 -3.209 3.498 1.00 80.44 72 TYR A CA 1
ATOM 545 C C . TYR A 1 72 ? -15.013 -3.110 4.982 1.00 80.44 72 TYR A C 1
ATOM 547 O O . TYR A 1 72 ? -15.883 -3.005 5.850 1.00 80.44 72 TYR A O 1
ATOM 555 N N . TYR A 1 73 ? -13.710 -3.055 5.272 1.00 74.38 73 TYR A N 1
ATOM 556 C CA . TYR A 1 73 ? -13.185 -2.933 6.634 1.00 74.38 73 TYR A CA 1
ATOM 557 C C . TYR A 1 73 ? -13.162 -1.489 7.160 1.00 74.38 73 TYR A C 1
ATOM 559 O O . TYR A 1 73 ? -12.852 -1.270 8.329 1.00 74.38 73 TYR A O 1
ATOM 567 N N . THR A 1 74 ? -13.553 -0.488 6.365 1.00 72.62 74 THR A N 1
ATOM 568 C CA . THR A 1 74 ? -13.746 0.896 6.841 1.00 72.62 74 THR A CA 1
ATOM 569 C C . THR A 1 74 ? -14.773 0.978 7.971 1.00 72.62 74 THR A C 1
ATOM 571 O O . THR A 1 74 ? -14.644 1.820 8.853 1.00 72.62 74 THR A O 1
ATOM 574 N N . LYS A 1 75 ? -15.752 0.063 8.017 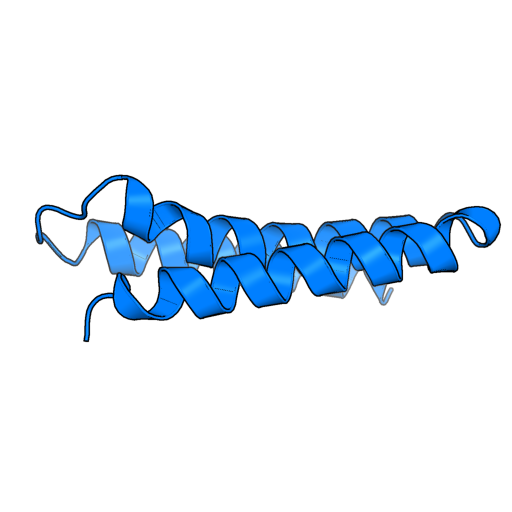1.00 62.81 75 LYS A N 1
ATOM 575 C CA . LYS A 1 75 ? -16.714 -0.038 9.131 1.00 62.81 75 LYS A CA 1
ATOM 576 C C . LYS A 1 75 ? -16.066 -0.432 10.469 1.00 62.81 75 LYS A C 1
ATOM 578 O O . LYS A 1 75 ? -16.653 -0.182 11.514 1.00 62.81 75 LYS A O 1
ATOM 583 N N . GLU A 1 76 ? -14.867 -1.012 10.427 1.00 65.00 76 GLU A N 1
ATOM 584 C CA . GLU A 1 76 ? -14.063 -1.429 11.586 1.00 65.00 76 GLU A CA 1
ATOM 585 C C . GLU A 1 76 ? -13.007 -0.371 11.973 1.00 65.00 76 GLU A C 1
ATOM 587 O O . GLU A 1 76 ? -12.156 -0.606 12.841 1.00 65.00 76 GLU A O 1
ATOM 592 N N . LEU A 1 77 ? -13.000 0.794 11.311 1.00 60.41 77 LEU A N 1
ATOM 593 C CA . LEU A 1 77 ? -12.152 1.917 11.702 1.00 60.41 77 LEU A CA 1
ATOM 594 C C . LEU A 1 77 ? -12.735 2.613 12.943 1.00 60.41 77 LEU A C 1
ATOM 596 O O . LEU A 1 77 ? -13.953 2.786 13.028 1.00 60.41 77 LEU A O 1
ATOM 600 N N . PRO A 1 78 ? -11.891 3.046 13.901 1.00 56.62 78 PRO A N 1
ATOM 601 C CA . PRO A 1 78 ? -12.351 3.940 14.958 1.00 56.62 78 PRO A CA 1
ATOM 602 C C . PRO A 1 78 ? -12.970 5.202 14.355 1.00 56.62 78 PRO A C 1
ATOM 604 O O . PRO A 1 78 ? -12.352 5.834 13.498 1.00 56.62 78 PRO A O 1
ATOM 607 N N . LYS A 1 79 ? -14.175 5.545 14.822 1.00 55.69 79 LYS A N 1
ATOM 608 C CA . LYS A 1 79 ? -14.749 6.887 14.668 1.00 55.69 79 LYS A CA 1
ATOM 609 C C . LYS A 1 79 ? -13.939 7.901 15.463 1.00 55.69 79 LYS A C 1
ATOM 611 O O . LYS A 1 79 ? -13.548 7.541 16.601 1.00 55.69 79 LYS A O 1
#

Radius of gyration: 14.13 Å; chains: 1; bounding box: 29×19×43 Å

pLDDT: mean 74.7, std 8.4, range [55.12, 85.38]

Sequence (79 aa):
MLVIITLIIISASAYLTIRKRVASDRNYSKKSWVTPVCLHLAPVVALISYAYEGIGGLGFLILGILFIVSAYYTKELPK

Organism: NCBI:txid192814

Secondary structure (DSSP, 8-state):
-HHHHHHHHHHHHHHHHHHHHHHS-S---GGGGHHHHHHHHHHHHHHHHHH-TTTHHHHHHHHHHHHHHHHHHGGGS--